Protein AF-A0A6J0DRN4-F1 (afdb_monomer_lite)

Sequence (58 aa):
MKLNGGRHVQGILRGSDPFMNLVINECVEMATSGQQNNIGMVVIRGNSIIMLEALERV

Radius of gyration: 11.07 Å; chains: 1; bounding box: 29×27×20 Å

Foldseek 3Di:
DAWPPRWDKDFDWDDADPQGWTWGAQIWTCDPVRDIDGPGTDIHGSVGDPDDDDPDDD

pLDDT: mean 95.42, std 5.41, range [63.47, 98.19]

Secondary structure (DSSP, 8-state):
-EETTTEEEEEEEEEE-TT--EEEEEEEEE-TTS-EEEEEEEEE-GGGEEE---SS--

Structure (mmCIF, N/CA/C/O backbone):
data_AF-A0A6J0DRN4-F1
#
_entry.id   AF-A0A6J0DRN4-F1
#
loop_
_atom_site.group_PDB
_atom_site.id
_atom_site.type_symbol
_atom_site.label_atom_id
_atom_site.label_alt_id
_atom_site.label_comp_id
_atom_site.label_asym_id
_atom_site.label_entity_id
_atom_site.label_seq_id
_atom_site.pdbx_PDB_ins_code
_atom_site.Cartn_x
_atom_site.Cartn_y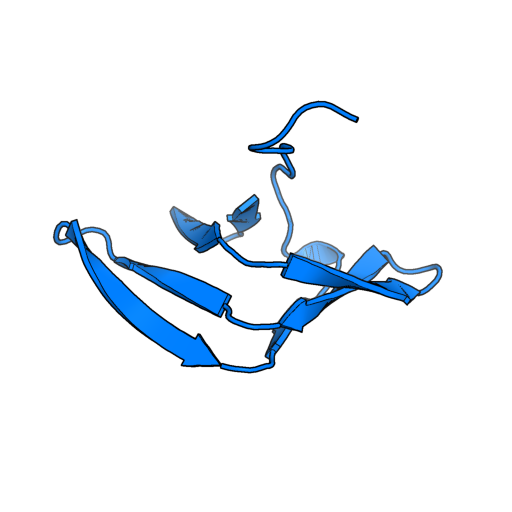
_atom_site.Cartn_z
_atom_site.occupancy
_atom_site.B_iso_or_equiv
_atom_site.auth_seq_id
_atom_site.auth_comp_id
_atom_site.auth_asym_id
_atom_site.auth_atom_id
_atom_site.pdbx_PDB_model_num
ATOM 1 N N . MET A 1 1 ? -1.531 -1.206 5.779 1.00 95.56 1 MET A N 1
ATOM 2 C CA . MET A 1 1 ? -0.676 -0.052 5.403 1.00 95.56 1 MET A CA 1
ATOM 3 C C . MET A 1 1 ? -1.296 1.259 5.876 1.00 95.56 1 MET A C 1
ATOM 5 O O . MET A 1 1 ? -2.478 1.492 5.651 1.00 95.56 1 MET A O 1
ATOM 9 N N . LYS A 1 2 ? -0.517 2.118 6.542 1.00 97.12 2 LYS A N 1
ATOM 10 C CA . LYS A 1 2 ? -0.944 3.448 7.014 1.00 97.12 2 LYS A CA 1
ATOM 11 C C . LYS A 1 2 ? -0.449 4.535 6.062 1.00 97.12 2 LYS A C 1
ATOM 13 O O . LYS A 1 2 ? 0.722 4.535 5.679 1.00 97.12 2 LYS A O 1
ATOM 18 N N . LEU A 1 3 ? -1.341 5.453 5.704 1.00 97.56 3 LEU A N 1
ATOM 19 C CA . LEU A 1 3 ? -1.105 6.529 4.747 1.00 97.56 3 LEU A CA 1
ATOM 20 C C . LEU A 1 3 ? -1.253 7.907 5.403 1.00 97.56 3 LEU A C 1
ATOM 22 O O . LEU A 1 3 ? -1.890 8.059 6.448 1.00 97.56 3 LEU A O 1
ATOM 26 N N . ASN A 1 4 ? -0.732 8.934 4.731 1.00 97.81 4 ASN A N 1
ATOM 27 C CA . ASN A 1 4 ? -0.957 10.332 5.093 1.00 97.81 4 ASN A CA 1
ATOM 28 C C . ASN A 1 4 ? -2.452 10.654 5.242 1.00 97.81 4 ASN A C 1
ATOM 30 O O . ASN A 1 4 ? -3.300 10.178 4.473 1.00 97.81 4 ASN A O 1
ATOM 34 N N . GLY A 1 5 ? -2.750 11.507 6.226 1.00 95.00 5 GLY A N 1
ATOM 35 C CA . GLY A 1 5 ? -4.114 11.896 6.586 1.00 95.00 5 GLY A CA 1
ATOM 36 C C . GLY A 1 5 ? -4.846 10.873 7.458 1.00 95.00 5 GLY A C 1
ATOM 37 O O . GLY A 1 5 ? -6.069 10.860 7.455 1.00 95.00 5 GLY A O 1
ATOM 38 N N . GLY A 1 6 ? -4.124 9.989 8.159 1.00 94.56 6 GLY A N 1
ATOM 39 C CA . GLY A 1 6 ? -4.726 9.001 9.067 1.00 94.56 6 GLY A CA 1
ATOM 40 C C . GLY A 1 6 ? -5.490 7.878 8.360 1.00 94.56 6 GLY A C 1
ATOM 41 O O . GLY A 1 6 ? -6.235 7.146 9.003 1.00 94.56 6 GLY A O 1
ATOM 42 N N . ARG A 1 7 ? -5.314 7.733 7.042 1.00 95.69 7 ARG A N 1
ATOM 43 C CA . ARG A 1 7 ? -5.988 6.704 6.247 1.00 95.69 7 ARG A CA 1
ATOM 44 C C . ARG A 1 7 ? -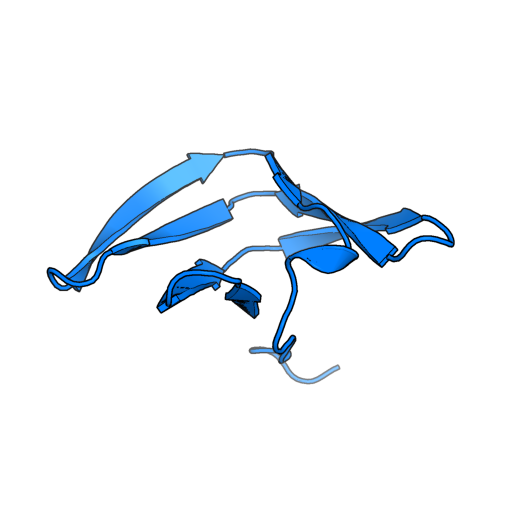5.290 5.364 6.404 1.00 95.69 7 ARG A C 1
ATOM 46 O O . ARG A 1 7 ? -4.061 5.290 6.495 1.00 95.69 7 ARG A O 1
ATOM 53 N N . HIS A 1 8 ? -6.073 4.298 6.381 1.00 96.69 8 HIS A N 1
ATOM 54 C CA . HIS A 1 8 ? -5.566 2.942 6.478 1.00 96.69 8 HIS A CA 1
ATOM 55 C C . HIS A 1 8 ? -6.158 2.086 5.363 1.00 96.69 8 HIS A C 1
ATOM 57 O O . HIS A 1 8 ? -7.355 2.139 5.095 1.00 96.69 8 HIS A O 1
ATOM 63 N N . VAL A 1 9 ? -5.296 1.322 4.698 1.00 97.38 9 VAL A N 1
ATOM 64 C CA . VAL A 1 9 ? -5.687 0.406 3.625 1.00 97.38 9 VAL A CA 1
ATOM 65 C C . VAL A 1 9 ? -4.990 -0.934 3.799 1.00 97.38 9 VAL A C 1
ATOM 67 O O . VAL A 1 9 ? -3.864 -1.005 4.309 1.00 97.38 9 VAL A O 1
ATOM 70 N N . GLN A 1 10 ? -5.645 -1.994 3.351 1.00 97.56 10 GLN A N 1
ATOM 71 C CA . GLN A 1 10 ? -5.109 -3.351 3.308 1.00 97.56 10 GLN A CA 1
ATOM 72 C C . GLN A 1 10 ? -5.313 -3.928 1.912 1.00 97.56 10 GLN A C 1
ATOM 74 O O . GLN A 1 10 ? -6.240 -3.534 1.218 1.00 97.56 10 GLN A O 1
ATOM 79 N N . GLY A 1 11 ? -4.432 -4.823 1.482 1.00 96.81 11 GLY A N 1
ATOM 80 C CA . GLY A 1 11 ? -4.537 -5.465 0.178 1.00 96.81 11 GLY A CA 1
ATOM 81 C C . GLY A 1 11 ? -3.267 -6.223 -0.179 1.00 96.81 11 GLY A C 1
ATOM 82 O O .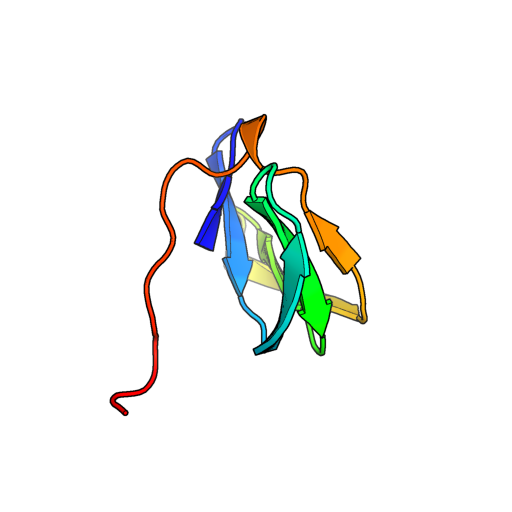 GLY A 1 11 ? -2.309 -6.265 0.596 1.00 96.81 11 GLY A O 1
ATOM 83 N N . ILE A 1 12 ? -3.263 -6.806 -1.371 1.00 97.06 12 ILE A N 1
ATOM 84 C CA . ILE A 1 12 ? -2.195 -7.679 -1.854 1.00 97.06 12 ILE A CA 1
ATOM 85 C C . ILE A 1 12 ? -1.228 -6.864 -2.711 1.00 97.06 12 ILE A C 1
ATOM 87 O O . ILE A 1 12 ? -1.614 -6.320 -3.748 1.00 97.06 12 ILE A O 1
ATOM 91 N N . LEU A 1 13 ? 0.042 -6.803 -2.307 1.00 96.62 13 LEU A N 1
ATOM 92 C CA . LEU A 1 13 ? 1.094 -6.160 -3.094 1.00 96.62 13 LEU A CA 1
ATOM 93 C C . LEU A 1 13 ? 1.321 -6.931 -4.403 1.00 96.62 13 LEU A C 1
ATOM 95 O O . LEU A 1 13 ? 1.632 -8.119 -4.382 1.00 96.62 13 LEU A O 1
ATOM 99 N N . ARG A 1 14 ? 1.174 -6.255 -5.547 1.00 97.69 14 ARG A N 1
ATOM 100 C CA . ARG A 1 14 ? 1.415 -6.836 -6.883 1.00 97.69 14 ARG A CA 1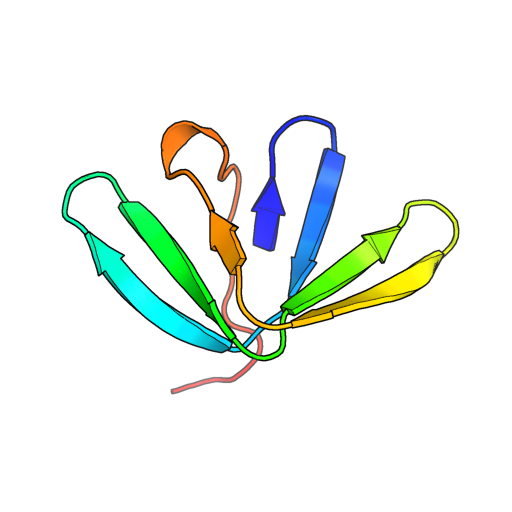
ATOM 101 C C . ARG A 1 14 ? 2.678 -6.317 -7.553 1.00 97.69 14 ARG A C 1
ATOM 103 O O . ARG A 1 14 ? 3.227 -7.001 -8.409 1.00 97.69 14 ARG A O 1
ATOM 110 N N . GLY A 1 15 ? 3.137 -5.130 -7.176 1.00 97.50 15 GLY A N 1
ATOM 111 C CA . GLY A 1 15 ? 4.356 -4.551 -7.720 1.00 97.50 15 GLY A CA 1
ATOM 112 C C . GLY A 1 15 ? 4.715 -3.231 -7.058 1.00 97.50 15 GLY A C 1
ATOM 113 O O . GLY A 1 15 ? 3.889 -2.607 -6.387 1.00 97.50 15 GLY A O 1
ATOM 114 N N . SER A 1 16 ? 5.956 -2.816 -7.270 1.00 97.56 16 SER A N 1
ATOM 115 C CA . SER A 1 16 ? 6.489 -1.533 -6.835 1.00 97.56 16 SER A CA 1
ATOM 116 C C . SER A 1 16 ? 7.431 -0.958 -7.888 1.00 97.56 16 SER A C 1
ATOM 118 O O . SER A 1 16 ? 7.946 -1.684 -8.739 1.00 97.56 16 SER A O 1
ATOM 120 N N . ASP A 1 17 ? 7.660 0.350 -7.821 1.00 97.31 17 ASP A N 1
ATOM 121 C CA . ASP A 1 17 ? 8.692 1.039 -8.597 1.00 97.31 17 ASP A CA 1
ATOM 122 C C . ASP A 1 17 ? 9.814 1.594 -7.684 1.00 97.31 17 ASP A C 1
ATOM 124 O O . ASP A 1 17 ? 9.691 1.546 -6.453 1.00 97.31 17 ASP A O 1
ATOM 128 N N . PRO A 1 18 ? 10.922 2.128 -8.242 1.00 97.75 18 PRO A N 1
ATOM 129 C CA . PRO A 1 18 ? 12.025 2.689 -7.450 1.00 97.75 18 PRO A CA 1
ATOM 130 C C . PRO A 1 18 ? 11.655 3.889 -6.564 1.00 97.75 18 PRO A C 1
ATOM 132 O O . PRO A 1 18 ? 12.397 4.213 -5.641 1.00 97.75 18 PRO A O 1
ATOM 135 N N . PHE A 1 19 ? 10.522 4.549 -6.819 1.00 96.25 19 PHE A N 1
ATOM 136 C CA . PHE A 1 19 ? 10.004 5.647 -5.995 1.00 96.25 19 PHE A CA 1
ATOM 137 C C . PHE A 1 19 ? 9.064 5.147 -4.888 1.00 96.25 19 PHE A C 1
ATOM 139 O O . PHE A 1 19 ? 8.427 5.954 -4.206 1.00 96.25 19 PHE A O 1
ATOM 146 N N . MET A 1 20 ? 8.970 3.824 -4.711 1.00 96.81 20 MET A N 1
ATOM 147 C CA . MET A 1 20 ? 8.062 3.145 -3.790 1.00 96.81 20 MET A CA 1
ATOM 148 C C . MET A 1 20 ? 6.582 3.446 -4.051 1.00 96.81 20 MET A C 1
ATOM 150 O O . MET A 1 20 ? 5.765 3.355 -3.135 1.00 96.81 20 MET A O 1
ATOM 154 N N . ASN A 1 21 ? 6.194 3.768 -5.290 1.00 97.69 21 ASN A N 1
ATOM 155 C CA . ASN A 1 21 ? 4.780 3.681 -5.638 1.00 97.69 21 ASN A CA 1
ATOM 156 C C . ASN A 1 21 ? 4.389 2.203 -5.696 1.00 97.69 21 ASN A C 1
ATOM 158 O O . ASN A 1 21 ? 5.118 1.389 -6.263 1.00 97.69 21 ASN A O 1
ATOM 162 N N . LEU A 1 22 ? 3.255 1.851 -5.095 1.00 98.19 22 LEU A N 1
ATOM 163 C CA . LEU A 1 22 ? 2.823 0.465 -4.939 1.00 98.19 22 LEU A CA 1
ATOM 164 C C . LEU A 1 22 ? 1.553 0.198 -5.733 1.00 98.19 22 LEU A C 1
ATOM 166 O O . LEU A 1 22 ? 0.600 0.975 -5.660 1.00 98.19 22 LEU A O 1
ATOM 170 N N . VAL A 1 23 ? 1.518 -0.935 -6.429 1.00 98.12 23 VAL A N 1
ATOM 171 C CA . VAL A 1 23 ? 0.297 -1.493 -7.015 1.00 98.12 23 VAL A CA 1
ATOM 172 C C . VAL A 1 23 ? -0.285 -2.487 -6.019 1.00 98.12 23 VAL A C 1
ATOM 174 O O . VAL A 1 23 ? 0.327 -3.521 -5.738 1.00 98.12 23 VAL A O 1
ATOM 177 N N . ILE A 1 24 ? -1.462 -2.172 -5.485 1.00 98.12 24 ILE A N 1
ATOM 178 C CA . ILE A 1 24 ? -2.179 -3.005 -4.520 1.00 98.12 24 ILE A CA 1
ATOM 179 C C . ILE A 1 24 ? -3.443 -3.542 -5.187 1.00 98.12 24 ILE A C 1
ATOM 181 O O . ILE A 1 24 ? -4.242 -2.769 -5.712 1.00 98.12 24 ILE A O 1
ATOM 185 N N . ASN A 1 25 ? -3.623 -4.860 -5.169 1.00 97.69 25 ASN A N 1
ATOM 186 C CA . ASN A 1 25 ? -4.849 -5.514 -5.618 1.00 97.69 25 ASN A CA 1
ATOM 187 C C . ASN A 1 25 ? -5.725 -5.905 -4.423 1.00 97.69 25 ASN A C 1
ATOM 189 O O . ASN A 1 25 ? -5.216 -6.024 -3.309 1.00 97.69 25 ASN A O 1
ATOM 193 N N . GLU A 1 26 ? -7.020 -6.115 -4.671 1.00 97.31 26 GLU A N 1
ATOM 194 C CA . GLU A 1 26 ? -8.012 -6.455 -3.634 1.00 97.31 26 GLU A CA 1
ATOM 195 C C . GLU A 1 26 ? -7.943 -5.481 -2.448 1.00 97.31 26 GLU A C 1
ATOM 197 O O . GLU A 1 26 ? -7.996 -5.860 -1.281 1.00 97.31 26 GLU A O 1
ATOM 202 N N . CYS A 1 27 ? -7.748 -4.201 -2.765 1.00 97.88 27 CYS A N 1
ATOM 203 C CA . CYS A 1 27 ? -7.522 -3.177 -1.771 1.00 97.88 27 CYS A CA 1
ATOM 204 C C . CYS A 1 27 ? -8.833 -2.830 -1.060 1.00 97.88 27 CYS A C 1
ATOM 206 O O . CYS A 1 27 ? -9.872 -2.615 -1.696 1.00 97.88 27 CYS A O 1
ATOM 208 N N . VAL A 1 28 ? -8.754 -2.749 0.263 1.00 97.88 28 VAL A N 1
ATOM 209 C CA . VAL A 1 28 ? -9.840 -2.399 1.170 1.00 97.88 28 VAL A CA 1
ATOM 210 C C . VAL A 1 28 ? -9.412 -1.179 1.975 1.00 97.88 28 VAL A C 1
ATOM 212 O O . VAL A 1 28 ? -8.375 -1.186 2.645 1.00 97.88 28 VAL A O 1
ATOM 215 N N . GLU A 1 29 ? -10.204 -0.116 1.901 1.00 97.25 29 GLU A N 1
ATOM 216 C CA . GLU A 1 29 ? -10.079 1.034 2.789 1.00 97.25 29 GLU A CA 1
ATOM 217 C C . GLU A 1 29 ? -10.727 0.720 4.135 1.00 97.25 29 GLU A C 1
ATOM 219 O O . GLU A 1 29 ? -11.875 0.285 4.203 1.00 97.25 29 GLU A O 1
ATOM 224 N N . MET A 1 30 ? -9.993 1.004 5.206 1.00 96.38 30 MET A N 1
ATOM 225 C CA . MET A 1 30 ? -10.452 0.872 6.582 1.00 96.38 30 MET A CA 1
ATOM 226 C C . MET A 1 30 ? -10.843 2.270 7.073 1.00 96.38 30 MET A C 1
ATOM 228 O O . MET A 1 30 ? -9.994 3.031 7.551 1.00 96.38 30 MET A O 1
ATOM 232 N N . ALA A 1 31 ? -12.113 2.639 6.888 1.00 91.62 31 ALA A N 1
ATOM 233 C CA . ALA A 1 31 ? -12.619 3.954 7.260 1.00 91.62 31 ALA A CA 1
ATOM 234 C C . ALA A 1 31 ? -12.585 4.146 8.783 1.00 91.62 31 ALA A C 1
ATOM 236 O O . ALA A 1 31 ? -12.708 3.198 9.560 1.00 91.62 31 ALA A O 1
ATOM 237 N N . THR A 1 32 ? -12.480 5.395 9.234 1.00 89.25 32 THR A N 1
ATOM 238 C CA . THR A 1 32 ? -12.467 5.736 10.668 1.00 89.25 32 THR A CA 1
ATOM 239 C C . THR A 1 32 ? -13.761 5.361 11.394 1.00 89.25 32 THR A C 1
ATOM 241 O O . THR A 1 32 ? -13.744 5.170 12.605 1.00 89.25 32 THR A O 1
ATOM 244 N N . SER A 1 33 ? -14.868 5.208 10.662 1.00 91.00 33 SER A N 1
ATOM 245 C CA . SER A 1 33 ? -16.147 4.692 11.166 1.00 91.00 33 SER A CA 1
ATOM 246 C C . SER A 1 33 ? -16.147 3.178 11.426 1.00 91.00 33 SER A C 1
ATOM 248 O O . SER A 1 33 ? -17.136 2.656 11.933 1.00 91.00 33 SER A O 1
ATOM 250 N N . GLY A 1 34 ? -15.078 2.463 11.056 1.00 90.19 34 GLY A N 1
ATOM 251 C CA . GLY A 1 34 ? -15.001 1.000 11.079 1.00 90.19 34 GLY A CA 1
ATOM 252 C C . GLY A 1 34 ? -15.575 0.326 9.828 1.00 90.19 34 GLY A C 1
ATOM 253 O O . GLY A 1 34 ? -15.462 -0.891 9.687 1.00 90.19 34 GLY A O 1
ATOM 254 N N . GLN A 1 35 ? -16.163 1.096 8.906 1.00 94.56 35 GLN A N 1
ATOM 255 C CA . GLN A 1 35 ? -16.620 0.579 7.619 1.00 94.56 35 GLN A CA 1
ATOM 256 C C . GLN A 1 35 ? -15.427 0.158 6.752 1.00 94.56 35 GLN A C 1
ATOM 258 O O . GLN A 1 35 ? -14.405 0.845 6.703 1.00 94.56 35 GLN A O 1
ATOM 263 N N . GLN A 1 36 ? -15.584 -0.960 6.047 1.00 96.94 36 GLN A N 1
ATOM 264 C CA . GLN A 1 36 ? -14.610 -1.444 5.077 1.00 96.94 36 GLN A CA 1
ATOM 265 C C . GLN A 1 36 ? -15.138 -1.223 3.663 1.00 96.94 36 GLN A C 1
ATOM 267 O O . GLN A 1 36 ? -16.213 -1.718 3.321 1.00 96.94 36 GLN A O 1
ATOM 272 N N . ASN A 1 37 ? -14.389 -0.473 2.855 1.00 96.62 37 ASN A N 1
ATOM 273 C CA . ASN A 1 37 ? -14.767 -0.166 1.480 1.00 96.62 37 ASN A CA 1
ATOM 274 C C . ASN A 1 37 ? -13.825 -0.882 0.514 1.00 96.62 37 ASN A C 1
ATOM 276 O O . ASN A 1 37 ? -12.625 -0.608 0.490 1.00 96.62 37 ASN A O 1
ATOM 280 N N . ASN A 1 38 ? -14.369 -1.767 -0.320 1.00 97.44 38 ASN A N 1
ATOM 281 C CA . ASN A 1 38 ? -13.593 -2.420 -1.370 1.00 97.44 38 ASN A CA 1
ATOM 282 C C . ASN A 1 38 ? -13.339 -1.424 -2.503 1.00 97.44 38 ASN A C 1
ATOM 284 O O . ASN A 1 38 ? -14.274 -0.973 -3.161 1.00 97.44 38 ASN A O 1
ATOM 288 N N . ILE A 1 39 ? -12.067 -1.110 -2.742 1.00 97.00 39 ILE A N 1
ATOM 289 C CA . ILE A 1 39 ? -11.629 -0.156 -3.770 1.00 97.00 39 ILE A CA 1
ATOM 290 C C . ILE A 1 39 ? -10.873 -0.833 -4.924 1.00 97.00 39 ILE A C 1
ATOM 292 O O . ILE A 1 39 ? -10.465 -0.169 -5.873 1.00 97.00 39 ILE A O 1
ATOM 296 N N . GLY A 1 40 ? -10.734 -2.163 -4.885 1.00 97.31 40 GLY A N 1
ATOM 297 C CA . GLY A 1 40 ? -10.226 -2.964 -5.999 1.00 97.31 40 GLY A CA 1
ATOM 298 C C . GLY A 1 40 ? -8.722 -2.797 -6.216 1.00 97.31 40 GLY A C 1
ATOM 299 O O . GLY A 1 40 ? -7.943 -2.864 -5.267 1.00 97.31 40 GLY A O 1
ATOM 300 N N . MET A 1 41 ? -8.301 -2.627 -7.470 1.00 97.62 41 MET A N 1
ATOM 301 C CA . MET A 1 41 ? -6.893 -2.416 -7.808 1.00 97.62 41 MET A CA 1
ATOM 302 C C . MET A 1 41 ? -6.558 -0.925 -7.787 1.00 97.62 41 MET A C 1
ATOM 304 O O . MET A 1 41 ? -7.161 -0.140 -8.516 1.00 97.62 41 MET A O 1
ATOM 308 N N . VAL A 1 42 ? -5.572 -0.541 -6.977 1.00 97.69 42 VAL A N 1
ATOM 309 C CA . VAL A 1 42 ? -5.174 0.859 -6.792 1.00 97.69 42 VAL A CA 1
ATOM 310 C C . VAL A 1 42 ? -3.664 1.035 -6.865 1.00 97.69 42 VAL A C 1
ATOM 312 O O . VAL A 1 42 ? -2.891 0.127 -6.557 1.00 97.69 42 VAL A O 1
ATOM 315 N N . VAL A 1 43 ? -3.248 2.246 -7.230 1.00 97.88 43 VAL A N 1
ATOM 316 C CA . VAL A 1 43 ? -1.855 2.685 -7.135 1.00 97.88 43 VAL A CA 1
ATOM 317 C C . VAL A 1 43 ? -1.721 3.649 -5.966 1.00 97.88 43 VAL A C 1
ATOM 319 O O . VAL A 1 43 ? -2.479 4.612 -5.851 1.00 97.88 43 VAL A O 1
ATOM 322 N N . ILE A 1 44 ? -0.746 3.404 -5.096 1.00 97.88 44 ILE A N 1
ATOM 323 C CA . ILE A 1 44 ? -0.471 4.224 -3.917 1.00 97.88 44 ILE A CA 1
ATOM 324 C C . ILE A 1 44 ? 0.880 4.892 -4.090 1.00 97.88 44 ILE A C 1
ATOM 326 O O . ILE A 1 44 ? 1.885 4.231 -4.328 1.00 97.88 44 ILE A O 1
ATOM 330 N N . ARG A 1 45 ? 0.900 6.220 -3.967 1.00 98.12 45 ARG A N 1
ATOM 331 C CA . ARG A 1 45 ? 2.119 7.011 -4.131 1.00 98.12 45 ARG A CA 1
ATOM 332 C C . ARG A 1 45 ? 3.064 6.814 -2.944 1.00 98.12 45 ARG A C 1
ATOM 334 O O . ARG A 1 45 ? 2.634 7.011 -1.807 1.00 98.12 45 ARG A O 1
ATOM 341 N N . GLY A 1 46 ? 4.345 6.549 -3.207 1.00 97.25 46 GLY A N 1
ATOM 342 C CA . GLY A 1 46 ? 5.353 6.251 -2.179 1.00 97.25 46 GLY A CA 1
ATOM 343 C C . GLY A 1 46 ? 5.444 7.311 -1.082 1.00 97.25 46 GLY A C 1
ATOM 344 O O . GLY A 1 46 ? 5.357 6.996 0.100 1.00 97.25 46 GLY A O 1
ATOM 345 N N . ASN A 1 47 ? 5.453 8.592 -1.462 1.00 97.88 47 ASN A N 1
ATOM 346 C CA . ASN A 1 47 ? 5.500 9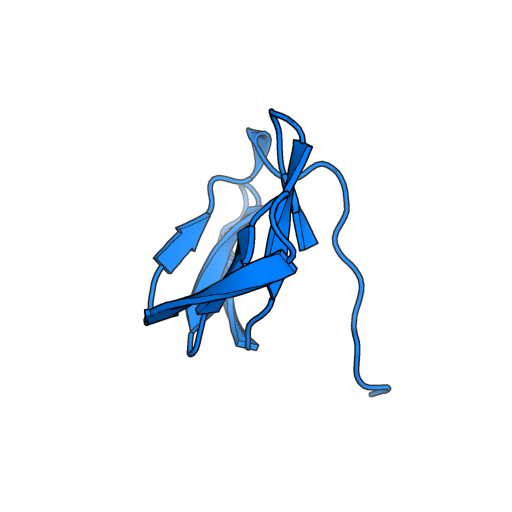.724 -0.520 1.00 97.88 47 ASN A CA 1
ATOM 347 C C . ASN A 1 47 ? 4.302 9.809 0.445 1.00 97.88 47 ASN A C 1
ATOM 349 O O . ASN A 1 47 ? 4.322 10.606 1.380 1.00 97.88 47 ASN A O 1
ATOM 353 N N . SER A 1 48 ? 3.218 9.074 0.184 1.00 97.75 48 SER A N 1
ATOM 354 C CA . SER A 1 48 ? 2.036 9.046 1.051 1.00 97.75 48 SER A CA 1
ATOM 355 C C . SER A 1 48 ? 2.037 7.885 2.040 1.00 97.75 48 SER A C 1
ATOM 357 O O . SER A 1 48 ? 1.120 7.817 2.857 1.00 97.75 48 SER A O 1
ATOM 359 N N . ILE A 1 49 ? 3.007 6.973 1.965 1.00 97.44 49 ILE A N 1
ATOM 360 C CA . ILE A 1 49 ? 3.090 5.799 2.832 1.00 97.44 49 ILE A CA 1
ATOM 361 C C . ILE A 1 49 ? 3.850 6.180 4.101 1.00 97.44 49 ILE A C 1
ATOM 363 O O . ILE A 1 49 ? 5.010 6.570 4.046 1.00 97.44 49 ILE A O 1
ATOM 367 N N . ILE A 1 50 ? 3.186 6.047 5.250 1.00 97.94 50 ILE A N 1
ATOM 368 C CA . ILE A 1 50 ? 3.798 6.270 6.566 1.00 97.94 50 ILE A CA 1
ATOM 369 C C . ILE A 1 50 ? 4.369 4.958 7.104 1.00 97.94 50 ILE A C 1
ATOM 371 O O . ILE A 1 50 ? 5.459 4.931 7.666 1.00 97.94 50 ILE A O 1
ATOM 375 N N . MET A 1 51 ? 3.614 3.865 6.962 1.00 96.62 51 MET A N 1
ATOM 376 C CA . MET A 1 51 ? 3.993 2.558 7.493 1.00 96.62 51 MET A CA 1
ATOM 377 C C . MET A 1 51 ? 3.412 1.436 6.638 1.00 96.62 51 MET A C 1
ATOM 379 O O . MET A 1 51 ? 2.211 1.418 6.346 1.00 96.62 51 MET A O 1
ATOM 383 N N . LEU A 1 52 ? 4.255 0.467 6.298 1.00 95.75 52 LEU A N 1
ATOM 384 C CA . LEU A 1 52 ? 3.874 -0.772 5.633 1.00 95.75 52 LEU A CA 1
ATOM 385 C C . LEU A 1 52 ? 4.227 -1.948 6.548 1.00 95.75 52 LEU A C 1
ATOM 387 O O . LEU A 1 52 ? 5.336 -2.021 7.067 1.00 95.75 52 LEU A O 1
ATOM 391 N N . GLU A 1 53 ? 3.266 -2.840 6.757 1.00 95.31 53 GLU A N 1
ATOM 392 C CA . GLU A 1 53 ? 3.406 -4.043 7.575 1.00 95.31 53 GLU A CA 1
ATOM 393 C C . GLU A 1 53 ? 2.802 -5.226 6.815 1.00 95.31 53 GLU A C 1
ATOM 395 O O . GLU A 1 53 ? 1.795 -5.061 6.117 1.00 95.31 53 GLU A O 1
ATOM 400 N N . ALA A 1 54 ? 3.433 -6.394 6.924 1.00 94.06 54 ALA A N 1
ATOM 401 C CA . ALA A 1 54 ? 2.915 -7.634 6.365 1.00 94.06 54 ALA A CA 1
ATOM 402 C C . ALA A 1 54 ? 1.952 -8.279 7.369 1.00 94.06 54 ALA A C 1
ATOM 404 O O . ALA A 1 54 ? 2.272 -8.390 8.552 1.00 94.06 54 ALA A O 1
ATOM 405 N N . LEU A 1 55 ? 0.775 -8.688 6.894 1.00 91.00 55 LEU A N 1
ATOM 406 C CA . LEU A 1 55 ? -0.213 -9.397 7.714 1.00 91.00 55 LEU A CA 1
ATOM 407 C C . LEU A 1 55 ? 0.073 -10.902 7.774 1.00 91.00 55 LEU A C 1
ATOM 409 O O . LEU A 1 55 ? -0.220 -11.552 8.774 1.00 91.00 55 LEU A O 1
ATOM 413 N N . GLU A 1 56 ? 0.682 -11.438 6.720 1.00 88.69 56 GLU A N 1
ATOM 414 C CA . GLU A 1 56 ? 1.106 -12.831 6.630 1.00 88.69 56 GLU A CA 1
ATOM 415 C C . GLU A 1 56 ? 2.625 -12.929 6.775 1.00 88.69 56 GLU A C 1
ATOM 417 O O . GLU A 1 56 ? 3.373 -12.045 6.345 1.00 88.69 56 GLU A O 1
ATOM 422 N N . ARG A 1 57 ? 3.085 -14.014 7.404 1.00 77.25 57 ARG A N 1
ATOM 423 C CA . ARG A 1 57 ? 4.508 -14.361 7.450 1.00 77.25 57 ARG A CA 1
ATOM 424 C C . ARG A 1 57 ? 4.899 -15.075 6.159 1.00 77.25 57 ARG A C 1
ATOM 426 O O . ARG A 1 57 ? 4.166 -15.953 5.714 1.00 77.25 57 ARG A O 1
ATOM 433 N N . VAL A 1 58 ?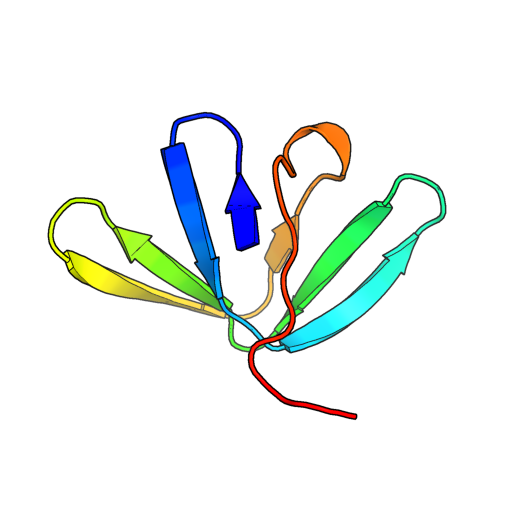 6.055 -14.697 5.615 1.00 63.47 58 VAL A N 1
ATOM 434 C CA . VAL A 1 58 ? 6.745 -15.405 4.523 1.00 63.47 58 VAL A CA 1
ATOM 435 C C . VAL A 1 58 ? 7.618 -16.507 5.105 1.00 63.47 58 VAL A C 1
ATOM 437 O O . VAL A 1 58 ? 8.228 -16.250 6.171 1.00 63.47 58 VAL A O 1
#